Protein AF-A0A166DM75-F1 (afdb_monomer_lite)

Secondary structure (DSSP, 8-state):
-TTSGGGGG---S-TTHHHHHHHHHTT-HHHHHHHHHHTT--HHHHHHHHHHHHHHTT-HHHHHHHHHHHTTTS-HHHHHHHHHHHHHHIIIII----HHHHHT---HHHHHHHHHHTT-HHHHHHHHHHTT-HHHHHHHHHHHHHTT-HHHHHHHHHHHTTT-

Radius of gyration: 17.54 Å; chains: 1; bounding box: 39×30×47 Å

pLDDT: mean 83.67, std 15.97, range [29.17, 95.0]

Structure (mmCIF, N/CA/C/O backbone):
data_AF-A0A166DM75-F1
#
_entry.id   AF-A0A166DM75-F1
#
loop_
_atom_site.group_PDB
_atom_site.id
_atom_site.type_symbol
_atom_site.label_atom_id
_atom_site.label_alt_id
_atom_site.label_comp_id
_atom_site.label_asym_id
_atom_site.label_entity_id
_atom_site.label_seq_id
_atom_site.pdbx_PDB_ins_code
_atom_site.Cartn_x
_atom_site.Cartn_y
_atom_site.Cartn_z
_atom_site.occupancy
_atom_site.B_iso_or_equiv
_atom_site.auth_seq_id
_atom_site.auth_comp_id
_atom_site.auth_asym_id
_atom_site.auth_atom_id
_atom_site.pdbx_PDB_model_num
ATOM 1 N N . MET A 1 1 ? -3.081 10.320 -16.586 1.00 34.28 1 MET A N 1
ATOM 2 C CA . MET A 1 1 ? -4.339 9.580 -16.316 1.00 34.28 1 MET A CA 1
ATOM 3 C C . MET A 1 1 ? -4.542 9.388 -14.808 1.00 34.28 1 MET A C 1
ATOM 5 O O . MET A 1 1 ? -4.577 8.276 -14.306 1.00 34.28 1 MET A O 1
ATOM 9 N N . SER A 1 2 ? -4.695 10.479 -14.056 1.00 38.25 2 SER A N 1
ATOM 10 C CA . SER A 1 2 ? -4.582 10.467 -12.583 1.00 38.25 2 SER A CA 1
ATOM 11 C C . SER A 1 2 ? -5.928 10.359 -11.848 1.00 38.25 2 SER A C 1
ATOM 13 O O . SER A 1 2 ? -6.019 10.674 -10.668 1.00 38.25 2 SER A O 1
ATOM 15 N N . ARG A 1 3 ? -7.002 9.961 -12.547 1.00 29.17 3 ARG A N 1
ATOM 16 C CA . ARG A 1 3 ? -8.386 9.993 -12.029 1.00 29.17 3 ARG A CA 1
ATOM 17 C C . ARG A 1 3 ? -8.998 8.621 -11.720 1.00 29.17 3 ARG A C 1
ATOM 19 O O . ARG A 1 3 ? -10.108 8.580 -11.200 1.00 29.17 3 ARG A O 1
ATOM 26 N N . GLN A 1 4 ? -8.305 7.514 -11.995 1.00 31.50 4 GLN A N 1
ATOM 27 C CA . GLN A 1 4 ? -8.850 6.167 -11.755 1.00 31.50 4 GLN A CA 1
ATOM 28 C C . GLN A 1 4 ? -8.498 5.571 -10.386 1.00 31.50 4 GLN A C 1
ATOM 30 O O . GLN A 1 4 ? -9.284 4.787 -9.870 1.00 31.50 4 GLN A O 1
ATOM 35 N N . LEU A 1 5 ? -7.423 6.013 -9.724 1.00 35.12 5 LEU A N 1
ATOM 36 C CA . LEU A 1 5 ? -7.072 5.508 -8.385 1.00 35.12 5 LEU A CA 1
ATOM 37 C C . LEU A 1 5 ? -7.813 6.210 -7.234 1.00 35.12 5 LEU A C 1
ATOM 39 O O . LEU A 1 5 ? -7.891 5.670 -6.138 1.00 35.12 5 LEU A O 1
ATOM 43 N N . VAL A 1 6 ? -8.441 7.364 -7.482 1.00 39.41 6 VAL A N 1
ATOM 44 C CA . VAL A 1 6 ? -9.281 8.051 -6.476 1.00 39.41 6 VAL A CA 1
ATOM 45 C C . VAL A 1 6 ? -10.671 7.401 -6.351 1.00 39.41 6 VAL A C 1
ATOM 47 O O . VAL A 1 6 ? -11.388 7.647 -5.387 1.00 39.41 6 VAL A O 1
AT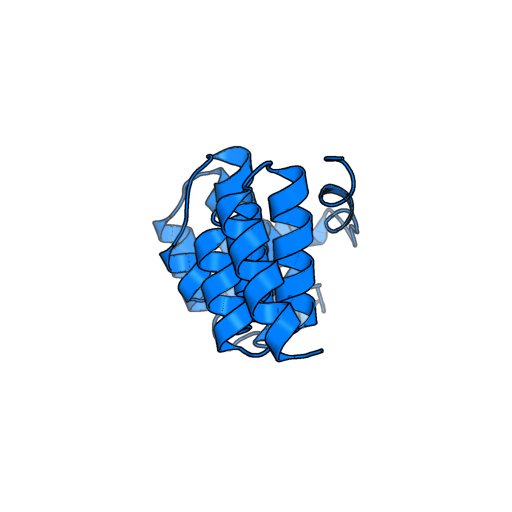OM 50 N N . LYS A 1 7 ? -11.063 6.526 -7.289 1.00 30.84 7 LYS A N 1
ATOM 51 C CA . LYS A 1 7 ? -12.379 5.864 -7.268 1.00 30.84 7 LYS A CA 1
ATOM 52 C C . LYS A 1 7 ? -12.446 4.588 -6.422 1.00 30.84 7 LYS A C 1
ATOM 54 O O . LYS A 1 7 ? -13.553 4.147 -6.141 1.00 30.84 7 LYS A O 1
ATOM 59 N N . LEU A 1 8 ? -11.319 4.037 -5.965 1.00 36.16 8 LEU A N 1
ATOM 60 C CA . LEU A 1 8 ? -11.307 2.813 -5.145 1.00 36.16 8 LEU A CA 1
ATOM 61 C C . LEU A 1 8 ? -11.581 3.045 -3.646 1.00 36.16 8 LEU A C 1
ATOM 63 O O . LEU A 1 8 ? -11.845 2.088 -2.937 1.00 36.16 8 LEU A O 1
ATOM 67 N N . TYR A 1 9 ? -11.615 4.298 -3.176 1.00 39.59 9 TYR A N 1
ATOM 68 C CA . TYR A 1 9 ? -11.979 4.654 -1.789 1.00 39.59 9 TYR A CA 1
ATOM 69 C C . TYR A 1 9 ? -13.271 5.490 -1.700 1.00 39.59 9 TYR A C 1
ATOM 71 O O . TYR A 1 9 ? -13.482 6.239 -0.748 1.00 39.59 9 TYR A O 1
ATOM 79 N N . SER A 1 10 ? -14.143 5.412 -2.712 1.00 35.47 10 SER A N 1
ATOM 80 C CA . SER A 1 10 ? -15.423 6.138 -2.743 1.00 35.47 10 SER A CA 1
ATOM 81 C C . SER A 1 10 ? -16.627 5.194 -2.667 1.00 35.47 10 SER A C 1
ATOM 83 O O . SER A 1 10 ? -17.588 5.345 -3.422 1.00 35.47 10 SER A O 1
ATOM 85 N N . TRP A 1 11 ? -16.602 4.245 -1.734 1.00 36.81 11 TRP A N 1
ATOM 86 C CA . TRP A 1 11 ? -17.801 3.540 -1.288 1.00 36.81 11 TRP A CA 1
ATOM 87 C C . TRP A 1 11 ? -17.991 3.872 0.193 1.00 36.81 11 TRP A C 1
ATOM 89 O O . TRP A 1 11 ? -17.148 3.549 1.018 1.00 36.81 11 TRP A O 1
ATOM 99 N N . LYS A 1 12 ? -19.031 4.650 0.517 1.00 44.75 12 LYS A N 1
ATOM 100 C CA . LYS A 1 12 ? -19.348 5.074 1.890 1.00 44.75 12 LYS A CA 1
ATOM 101 C C . LYS A 1 12 ? -20.603 4.350 2.377 1.00 44.75 12 LYS A C 1
ATOM 103 O O . LYS A 1 12 ? -21.697 4.838 2.083 1.00 44.75 12 LYS A O 1
ATOM 108 N N . PRO A 1 13 ? -20.491 3.284 3.182 1.00 43.56 13 PRO A N 1
ATOM 109 C CA . PRO A 1 13 ? -21.577 2.862 4.053 1.00 43.56 13 PRO A CA 1
ATOM 110 C C . PRO A 1 13 ? -21.611 3.774 5.301 1.00 43.56 13 PRO A C 1
ATOM 112 O O . PRO A 1 13 ? -20.585 4.091 5.891 1.00 43.56 13 PRO A O 1
ATOM 115 N N . CYS A 1 14 ? -22.798 4.272 5.664 1.00 48.06 14 CYS A N 1
ATOM 116 C CA . CYS A 1 14 ? -23.152 4.953 6.927 1.00 48.06 14 CYS A CA 1
ATOM 117 C C . CYS A 1 14 ? -22.120 5.909 7.583 1.00 48.06 14 CYS A C 1
ATOM 119 O O . CYS A 1 14 ? -21.666 5.711 8.710 1.00 48.06 14 CYS A O 1
ATOM 121 N N . ARG A 1 15 ? -21.887 7.062 6.942 1.00 56.53 15 ARG A N 1
ATOM 122 C CA . ARG A 1 15 ? -20.921 8.121 7.317 1.00 56.53 15 ARG A CA 1
ATOM 123 C C . ARG A 1 15 ? -20.932 8.638 8.774 1.00 56.53 15 ARG A C 1
ATOM 125 O O . ARG A 1 15 ? -19.984 9.306 9.149 1.00 56.53 15 ARG A O 1
ATOM 132 N N . ARG A 1 16 ? -21.977 8.427 9.587 1.00 54.62 16 ARG A N 1
ATOM 133 C CA . ARG A 1 16 ? -22.036 8.944 10.978 1.00 54.62 16 ARG A CA 1
ATOM 134 C C . ARG A 1 16 ? -21.602 7.929 12.037 1.00 54.62 16 ARG A C 1
ATOM 136 O O . ARG A 1 16 ? -20.893 8.312 12.958 1.00 54.62 16 ARG A O 1
ATOM 143 N N . ARG A 1 17 ? -22.010 6.660 11.912 1.00 54.56 17 ARG A N 1
ATOM 144 C CA . ARG A 1 17 ? -21.653 5.610 12.887 1.00 54.56 17 ARG A CA 1
ATOM 145 C C . ARG A 1 17 ? -20.166 5.260 12.791 1.00 54.56 17 ARG A C 1
ATOM 147 O O . ARG A 1 17 ? -19.510 5.152 13.819 1.00 54.56 17 ARG A O 1
ATOM 154 N N . CYS A 1 18 ? -19.623 5.229 11.571 1.00 60.97 18 CYS A N 1
ATOM 155 C CA . CYS A 1 18 ? -18.195 5.007 11.347 1.00 60.97 18 CYS A CA 1
ATOM 156 C C . CYS A 1 18 ? -17.329 6.138 11.923 1.00 60.97 18 CYS A C 1
ATOM 158 O O . CYS A 1 18 ? -16.301 5.847 12.505 1.00 60.97 18 CYS A O 1
ATOM 160 N N . VAL A 1 19 ? -17.775 7.403 11.889 1.00 69.25 19 VAL A N 1
ATOM 161 C CA . VAL A 1 19 ? -17.012 8.538 12.460 1.00 69.25 19 VAL A CA 1
ATOM 162 C C . VAL A 1 19 ? -16.866 8.439 13.982 1.00 69.25 19 VAL A C 1
ATOM 164 O O . VAL A 1 19 ? -15.833 8.816 14.529 1.00 69.25 19 VAL A O 1
ATOM 167 N N . ILE A 1 20 ? -17.884 7.926 14.681 1.00 71.31 20 ILE A N 1
ATOM 168 C CA . ILE A 1 20 ? -17.805 7.717 16.135 1.00 71.31 20 ILE A CA 1
ATOM 169 C C . ILE A 1 20 ? -16.836 6.572 16.444 1.00 71.31 20 ILE A C 1
ATOM 171 O O . ILE A 1 20 ? -15.999 6.716 17.331 1.00 71.31 20 ILE A O 1
ATOM 175 N N . ALA A 1 21 ? -16.907 5.474 15.685 1.00 71.88 21 ALA A N 1
ATOM 176 C CA . ALA A 1 21 ? -15.968 4.365 15.819 1.00 71.88 21 ALA A CA 1
ATOM 177 C C . ALA A 1 21 ? -14.524 4.798 15.498 1.00 71.88 21 ALA A C 1
ATOM 179 O O . ALA A 1 21 ? -13.627 4.514 16.279 1.00 71.88 21 ALA A O 1
ATOM 180 N N . GLU A 1 22 ? -14.301 5.569 14.430 1.00 74.12 22 GLU A N 1
ATOM 181 C CA . GLU A 1 22 ? -12.994 6.147 14.076 1.00 74.12 22 GLU A CA 1
ATOM 182 C C . GLU A 1 22 ? -12.420 6.999 15.220 1.00 74.12 22 GLU A C 1
ATOM 184 O O . GLU A 1 22 ? -11.263 6.835 15.606 1.00 74.12 22 GLU A O 1
ATOM 189 N N . ALA A 1 23 ? -13.237 7.876 15.813 1.00 77.69 23 ALA A N 1
ATOM 190 C CA . ALA A 1 23 ? -12.820 8.697 16.949 1.00 77.69 23 ALA A CA 1
ATOM 191 C C . ALA A 1 23 ? -12.542 7.864 18.213 1.00 77.69 23 ALA A C 1
ATOM 193 O O . ALA A 1 23 ? -11.644 8.204 18.986 1.00 77.69 23 ALA A O 1
ATOM 194 N N . LEU A 1 24 ? -13.295 6.780 18.426 1.00 78.31 24 LEU A N 1
ATOM 195 C CA . LEU A 1 24 ? -13.083 5.849 19.532 1.00 78.31 24 LEU A CA 1
ATOM 196 C C . LEU A 1 24 ? -11.785 5.063 19.362 1.00 78.31 24 LEU A C 1
ATOM 198 O O . LEU A 1 24 ? -11.046 4.951 20.332 1.00 78.31 24 LEU A O 1
ATOM 202 N N . VAL A 1 25 ? -11.454 4.592 18.156 1.00 79.00 25 VAL A N 1
ATOM 203 C CA . VAL A 1 25 ? -10.197 3.869 17.891 1.00 79.00 25 VAL A CA 1
ATOM 204 C C . VAL A 1 25 ? -8.978 4.714 18.282 1.00 79.00 25 VAL A C 1
ATOM 206 O O . VAL A 1 25 ? -8.026 4.185 18.850 1.00 79.00 25 VAL A O 1
ATOM 209 N N . GLU A 1 26 ? -9.010 6.031 18.042 1.00 77.12 26 GLU A N 1
ATOM 210 C CA . GLU A 1 26 ? -7.926 6.948 18.439 1.00 77.12 26 GLU A CA 1
ATOM 211 C C . GLU A 1 26 ? -7.810 7.146 19.970 1.00 77.12 26 GLU A C 1
ATOM 213 O O . GLU A 1 26 ? -6.780 7.629 20.447 1.00 77.12 26 GLU A O 1
ATOM 218 N N . LYS A 1 27 ? -8.856 6.842 20.754 1.00 81.31 27 LYS A N 1
ATOM 219 C CA . LYS A 1 27 ? -8.947 7.167 22.194 1.00 81.31 27 LYS A CA 1
ATOM 220 C C . LYS A 1 27 ? -8.948 5.951 23.110 1.00 81.31 27 LYS A C 1
ATOM 222 O O . LYS A 1 27 ? -8.369 6.012 24.189 1.00 81.31 27 LYS A O 1
ATOM 227 N N . ASN A 1 28 ? -9.646 4.897 22.713 1.00 84.25 28 ASN A N 1
ATOM 228 C CA . ASN A 1 28 ? -9.814 3.673 23.472 1.00 84.25 28 ASN A CA 1
ATOM 229 C C . ASN A 1 28 ? -10.114 2.517 22.507 1.00 84.25 28 ASN A C 1
ATOM 231 O O . ASN A 1 28 ? -11.255 2.322 22.080 1.00 84.25 28 ASN A O 1
ATOM 235 N N . PHE A 1 29 ? -9.061 1.782 22.145 1.00 84.81 29 PHE A N 1
ATOM 236 C CA . PHE A 1 29 ? -9.137 0.713 21.155 1.00 84.81 29 PHE A CA 1
ATOM 237 C C . PHE A 1 29 ? -10.089 -0.408 21.579 1.00 84.81 29 PHE A C 1
ATOM 239 O O . PHE A 1 29 ? -10.894 -0.839 20.763 1.00 84.81 29 PHE A O 1
ATOM 246 N N . ASP A 1 30 ? -10.054 -0.828 22.846 1.00 84.25 30 ASP A N 1
ATOM 247 C CA . ASP A 1 30 ? -10.862 -1.950 23.337 1.00 84.25 30 ASP A CA 1
ATOM 248 C C . ASP A 1 30 ? -12.363 -1.653 23.240 1.00 84.25 30 ASP A C 1
ATOM 250 O O . ASP A 1 30 ? -13.148 -2.480 22.774 1.00 84.25 30 ASP A O 1
ATOM 254 N N 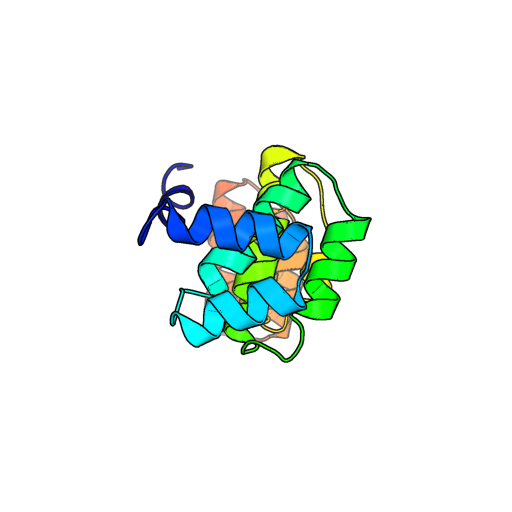. LEU A 1 31 ? -12.762 -0.428 23.601 1.00 86.50 31 LEU A N 1
ATOM 255 C CA . LEU A 1 31 ? -14.148 0.016 23.461 1.00 86.50 31 LEU A CA 1
ATOM 256 C C . LEU A 1 31 ? -14.550 0.140 21.985 1.00 86.50 31 LEU A C 1
ATOM 258 O O . LEU A 1 31 ? -15.655 -0.244 21.607 1.00 86.50 31 LEU A O 1
ATOM 262 N N . ALA A 1 32 ? -13.661 0.666 21.138 1.00 86.06 32 ALA A N 1
ATOM 263 C CA . ALA A 1 32 ? -13.917 0.765 19.706 1.00 86.06 32 ALA A CA 1
ATOM 264 C C . ALA A 1 32 ? -14.092 -0.618 19.067 1.00 86.06 32 ALA A C 1
ATOM 266 O O . ALA A 1 32 ? -15.020 -0.816 18.289 1.00 86.06 32 ALA A O 1
ATOM 267 N N . PHE A 1 33 ? -13.238 -1.573 19.437 1.00 85.44 33 PHE A N 1
ATOM 268 C CA . PHE A 1 33 ? -13.307 -2.961 19.007 1.00 85.44 33 PHE A CA 1
ATOM 269 C C . PHE A 1 33 ? -14.658 -3.574 19.386 1.00 85.44 33 PHE A C 1
ATOM 271 O O . PHE A 1 33 ? -15.367 -4.062 18.510 1.00 85.44 33 PHE A O 1
ATOM 278 N N . GLN A 1 34 ? -15.076 -3.462 20.652 1.00 86.31 34 GLN A N 1
ATOM 279 C CA . GLN A 1 34 ? -16.387 -3.951 21.093 1.00 86.31 34 GLN A CA 1
ATOM 280 C C . GLN A 1 34 ? -17.530 -3.363 20.261 1.00 86.31 34 GLN A C 1
ATOM 282 O O . GLN A 1 34 ? -18.330 -4.116 19.717 1.00 86.31 34 GLN A O 1
ATOM 287 N N . VAL A 1 35 ? -17.562 -2.039 20.075 1.00 85.62 35 VAL A N 1
ATOM 288 C CA . VAL A 1 35 ? -18.607 -1.369 19.280 1.00 85.62 35 VAL A CA 1
ATOM 289 C C . VAL A 1 35 ? -18.592 -1.830 17.818 1.00 85.62 35 VAL A C 1
ATOM 291 O O . VAL A 1 35 ? -19.649 -2.031 17.223 1.00 85.62 35 VAL A O 1
ATOM 294 N N . ILE A 1 36 ? -17.415 -2.001 17.214 1.00 86.38 36 ILE A N 1
ATOM 295 C CA . ILE A 1 36 ? -17.301 -2.440 15.818 1.00 86.38 36 ILE A CA 1
ATOM 296 C C . ILE A 1 36 ? -17.923 -3.826 15.640 1.00 86.38 36 ILE A C 1
ATOM 298 O O . ILE A 1 36 ? -18.724 -4.012 14.724 1.00 86.38 36 ILE A O 1
ATOM 302 N N . TYR A 1 37 ? -17.605 -4.770 16.523 1.00 85.25 37 TYR A N 1
ATOM 303 C CA . TYR A 1 37 ? -18.082 -6.146 16.406 1.00 85.25 37 TYR A CA 1
ATOM 304 C C . TYR A 1 37 ? -19.529 -6.320 16.880 1.00 85.25 37 TYR A C 1
ATOM 306 O O . TYR A 1 37 ? -20.305 -6.991 16.203 1.00 85.25 37 TYR A O 1
ATOM 314 N N . GLU A 1 38 ? -19.930 -5.670 17.975 1.00 88.69 38 GLU A N 1
ATOM 315 C CA . GLU A 1 38 ? -21.298 -5.740 18.507 1.00 88.69 38 GLU A CA 1
ATOM 316 C C . GLU A 1 38 ? -22.326 -5.168 17.521 1.00 88.69 38 GLU A C 1
ATOM 318 O O . GLU A 1 38 ? -23.409 -5.725 17.347 1.00 88.69 38 GLU A O 1
ATOM 323 N N . PHE A 1 39 ? -21.971 -4.092 16.813 1.00 84.88 39 PHE A N 1
ATOM 324 C CA . PHE A 1 39 ? -22.840 -3.475 15.809 1.00 84.88 39 PHE A CA 1
ATOM 325 C C . PHE A 1 39 ? -22.542 -3.924 14.374 1.00 84.88 39 PHE A C 1
ATOM 327 O O . PHE A 1 39 ? -23.116 -3.360 13.436 1.00 84.88 39 PHE A O 1
ATOM 334 N N . THR A 1 40 ? -21.680 -4.928 14.173 1.00 84.00 40 THR A N 1
ATOM 335 C CA . THR A 1 40 ? -21.312 -5.473 12.849 1.00 84.00 40 THR A CA 1
ATOM 336 C C . THR A 1 40 ? -20.883 -4.388 11.848 1.00 84.00 40 THR A C 1
ATOM 338 O O . THR A 1 40 ? -21.272 -4.385 10.679 1.00 84.00 40 THR A O 1
ATOM 341 N N . LEU A 1 41 ? -20.129 -3.397 12.326 1.00 86.12 41 LEU A N 1
ATOM 342 C CA . LEU A 1 41 ? -19.637 -2.297 11.503 1.00 86.12 41 LEU A CA 1
ATOM 343 C C . LEU A 1 41 ? -18.505 -2.780 10.580 1.00 86.12 41 LEU A C 1
ATOM 345 O O . LEU A 1 41 ? -17.794 -3.722 10.929 1.00 86.12 41 LEU A O 1
ATOM 349 N N . PRO A 1 42 ? -18.283 -2.126 9.423 1.00 86.50 42 PRO A N 1
ATOM 350 C CA . PRO A 1 42 ? -17.208 -2.505 8.510 1.00 86.50 42 PRO A CA 1
ATOM 351 C C . PRO A 1 42 ? -15.838 -2.159 9.117 1.00 86.50 42 PRO A C 1
ATOM 353 O O . PRO A 1 42 ? -15.322 -1.053 8.943 1.00 86.50 42 PRO A O 1
ATOM 356 N N . ALA A 1 43 ? -15.260 -3.110 9.857 1.00 87.44 43 ALA A N 1
ATOM 357 C CA . ALA A 1 43 ? -14.026 -2.937 10.622 1.00 87.44 43 ALA A CA 1
ATOM 358 C C . ALA A 1 43 ? -12.862 -2.460 9.745 1.00 87.44 43 ALA A C 1
ATOM 360 O O . ALA A 1 43 ? -12.194 -1.484 10.080 1.00 87.44 43 ALA A O 1
ATOM 361 N N . VAL A 1 44 ? -12.670 -3.094 8.584 1.00 88.50 44 VAL A N 1
ATOM 362 C CA . VAL A 1 44 ? -11.592 -2.771 7.638 1.00 88.50 44 VAL A CA 1
ATOM 363 C C . VAL A 1 44 ? -11.696 -1.333 7.133 1.00 88.50 44 VAL A C 1
ATOM 365 O O . VAL A 1 44 ? -10.690 -0.626 7.091 1.00 88.50 44 VAL A O 1
ATOM 368 N N . ASP A 1 45 ? -12.904 -0.869 6.803 1.00 86.56 45 ASP A N 1
ATOM 369 C CA . ASP A 1 45 ? -13.125 0.498 6.322 1.00 86.56 45 ASP A CA 1
ATOM 370 C C . ASP A 1 45 ? -12.833 1.529 7.418 1.00 86.56 45 ASP A C 1
ATOM 372 O O . ASP A 1 45 ? -12.182 2.545 7.162 1.00 86.56 45 ASP A O 1
ATOM 376 N N . ILE A 1 46 ? -13.269 1.248 8.651 1.00 88.06 46 ILE A N 1
ATOM 377 C CA . ILE A 1 46 ? -13.011 2.096 9.822 1.00 88.06 46 ILE A CA 1
ATOM 378 C C . ILE A 1 46 ? -11.507 2.161 10.096 1.00 88.06 46 ILE A C 1
ATOM 380 O O . ILE A 1 46 ? -10.937 3.247 10.205 1.00 88.06 46 ILE A O 1
ATOM 384 N N . TYR A 1 47 ? -10.837 1.012 10.154 1.00 90.94 47 TYR A N 1
ATOM 385 C CA . TYR A 1 47 ? -9.402 0.931 10.399 1.00 90.94 47 TYR A CA 1
ATOM 386 C C . TYR A 1 47 ? -8.585 1.608 9.297 1.00 90.94 47 TYR A C 1
ATOM 388 O O . TYR A 1 47 ? -7.659 2.359 9.606 1.00 90.94 47 TYR A O 1
ATOM 396 N N . ALA A 1 48 ? -8.942 1.419 8.025 1.00 90.38 48 ALA A N 1
ATOM 397 C CA . ALA A 1 48 ? -8.305 2.110 6.906 1.00 90.38 48 ALA A CA 1
ATOM 398 C C . ALA A 1 48 ? -8.495 3.634 6.994 1.00 90.38 48 ALA A C 1
ATOM 400 O O . ALA A 1 48 ? -7.549 4.388 6.743 1.00 90.38 48 ALA A O 1
ATOM 401 N N . GLY A 1 49 ? -9.684 4.093 7.401 1.00 88.12 49 GLY A N 1
ATOM 402 C CA . GLY A 1 49 ? -9.976 5.503 7.658 1.00 88.12 49 GLY A CA 1
ATOM 403 C C . GLY A 1 49 ? -9.105 6.093 8.771 1.00 88.12 49 GLY A C 1
ATOM 404 O O . GLY A 1 49 ? -8.481 7.142 8.581 1.00 88.12 49 GLY A O 1
ATOM 405 N N . VAL A 1 50 ? -8.985 5.389 9.900 1.00 89.56 50 VAL A N 1
ATOM 406 C CA . VAL A 1 50 ? -8.124 5.794 11.024 1.00 89.56 50 VAL A CA 1
ATOM 407 C C . VAL A 1 50 ? -6.653 5.816 10.612 1.00 89.56 50 VAL A C 1
ATOM 409 O O . VAL A 1 50 ? -5.962 6.805 10.860 1.00 89.56 50 VAL A O 1
ATOM 412 N N . ALA A 1 51 ? -6.172 4.778 9.924 1.00 91.19 51 ALA A N 1
ATOM 413 C CA . ALA A 1 51 ? -4.795 4.699 9.442 1.00 91.19 51 ALA A CA 1
ATOM 414 C C . ALA A 1 51 ? -4.453 5.876 8.512 1.00 91.19 51 ALA A C 1
ATOM 416 O O . ALA A 1 51 ? -3.412 6.521 8.668 1.00 91.19 51 ALA A O 1
ATOM 417 N N . ALA A 1 52 ? -5.357 6.201 7.581 1.00 90.31 52 ALA A N 1
ATOM 418 C CA . ALA A 1 52 ? -5.220 7.344 6.687 1.00 90.31 52 ALA A CA 1
ATOM 419 C C . ALA A 1 52 ? -5.213 8.681 7.453 1.00 90.31 52 ALA A C 1
ATOM 421 O O . ALA A 1 52 ? -4.346 9.517 7.197 1.00 90.31 52 ALA A O 1
ATOM 422 N N . SER A 1 53 ? -6.118 8.867 8.421 1.00 88.44 53 SER A N 1
ATOM 423 C CA . SER A 1 53 ? -6.197 10.063 9.281 1.00 88.44 53 SER A CA 1
ATOM 424 C C . SER A 1 53 ? -4.918 10.270 10.108 1.00 88.44 53 SER A C 1
ATOM 426 O O . SER A 1 53 ? -4.344 11.364 10.137 1.00 88.44 53 SER A O 1
ATOM 428 N N . LEU A 1 54 ? -4.410 9.209 10.742 1.00 89.31 54 LEU A N 1
ATOM 429 C CA . LEU A 1 54 ? -3.181 9.252 11.538 1.00 89.31 54 LEU A CA 1
ATOM 430 C C . LEU A 1 54 ? -1.946 9.544 10.671 1.00 89.31 54 LEU A C 1
ATOM 432 O O . LEU A 1 54 ? -1.103 10.365 11.057 1.00 89.31 54 LEU A O 1
ATOM 436 N N . ALA A 1 55 ? -1.859 8.932 9.485 1.00 90.06 55 ALA A N 1
ATOM 437 C CA . ALA A 1 55 ? -0.816 9.217 8.501 1.00 90.06 55 ALA A CA 1
ATOM 438 C C . ALA A 1 55 ? -0.888 10.672 8.005 1.00 90.06 55 ALA A C 1
ATOM 440 O O . ALA A 1 55 ? 0.126 11.371 7.923 1.00 90.06 55 ALA A O 1
ATOM 441 N N . GLU A 1 56 ? -2.093 11.177 7.740 1.00 88.50 56 GLU A N 1
ATOM 442 C CA . GLU A 1 56 ? -2.330 12.543 7.278 1.00 88.50 56 GLU A CA 1
ATOM 443 C C . GLU A 1 56 ? -1.832 13.583 8.289 1.00 88.50 56 GLU A C 1
ATOM 445 O O . GLU A 1 56 ? -1.200 14.570 7.905 1.00 88.50 56 GLU A O 1
ATOM 450 N N . ARG A 1 57 ? -2.057 13.326 9.581 1.00 89.31 57 ARG A N 1
ATOM 451 C CA . ARG A 1 57 ? -1.648 14.185 10.704 1.00 89.31 57 ARG A CA 1
ATOM 452 C C . ARG A 1 57 ? -0.204 13.945 11.171 1.00 89.31 57 ARG A C 1
ATOM 454 O O . ARG A 1 57 ? 0.204 14.520 12.180 1.00 89.31 57 ARG A O 1
ATOM 461 N N . LYS A 1 58 ? 0.562 13.091 10.476 1.00 86.06 58 LYS A N 1
ATOM 462 C CA . LYS A 1 58 ? 1.940 12.689 10.821 1.00 86.06 58 LYS A CA 1
ATOM 463 C C . LYS A 1 58 ? 2.089 12.155 12.256 1.00 86.06 58 LYS A C 1
ATOM 465 O O . LYS A 1 58 ? 3.122 12.335 12.901 1.00 86.06 58 LYS A O 1
ATOM 470 N N . LYS A 1 59 ? 1.074 11.459 12.777 1.00 86.62 59 LYS A N 1
ATOM 471 C CA . LYS A 1 59 ? 1.084 10.873 14.129 1.00 86.62 59 LYS A CA 1
ATOM 472 C C . LYS A 1 59 ? 1.742 9.487 14.133 1.00 86.62 59 LYS A C 1
ATOM 474 O O . LYS A 1 59 ? 1.119 8.501 14.505 1.00 86.62 59 LYS A O 1
ATOM 479 N N . GLY A 1 60 ? 3.017 9.411 13.742 1.00 83.69 60 GLY A N 1
ATOM 480 C CA . GLY A 1 60 ? 3.733 8.138 13.546 1.00 83.69 60 GLY A CA 1
ATOM 481 C C . GLY A 1 60 ? 3.751 7.203 14.768 1.00 83.69 60 GLY A C 1
ATOM 482 O O . GLY A 1 60 ? 3.625 5.991 14.608 1.00 83.69 60 GLY A O 1
ATOM 483 N N . GLY A 1 61 ? 3.839 7.753 15.986 1.00 86.75 61 GLY A N 1
ATOM 484 C CA . GLY A 1 61 ? 3.769 6.963 17.225 1.00 86.75 61 GLY A CA 1
ATOM 485 C C . GLY A 1 61 ? 2.410 6.284 17.421 1.00 86.75 61 GLY A C 1
ATOM 486 O O . GLY A 1 61 ? 2.352 5.070 17.586 1.00 86.75 61 GLY A O 1
ATOM 487 N N . GLN A 1 62 ? 1.320 7.051 17.298 1.00 87.00 62 GLN A N 1
ATOM 488 C CA . GLN A 1 62 ? -0.050 6.528 17.402 1.00 87.00 62 GLN A CA 1
ATOM 489 C C . GLN A 1 62 ? -0.376 5.561 16.265 1.00 87.00 62 GLN A C 1
ATOM 491 O O . GLN A 1 62 ? -1.042 4.562 16.485 1.00 87.00 62 GLN A O 1
ATOM 496 N N . LEU A 1 63 ? 0.128 5.824 15.056 1.00 89.12 63 LEU A N 1
ATOM 497 C CA . LEU A 1 63 ? -0.046 4.928 13.917 1.00 89.12 63 LEU A CA 1
ATOM 498 C C . LEU A 1 63 ? 0.623 3.565 14.162 1.00 89.12 63 LEU A C 1
ATOM 500 O O . LEU A 1 63 ? 0.047 2.528 13.850 1.00 89.12 63 LEU A O 1
ATOM 504 N N . THR A 1 64 ? 1.820 3.560 14.752 1.00 89.12 64 THR A N 1
ATOM 505 C CA . THR A 1 64 ? 2.537 2.318 15.089 1.00 89.12 64 THR A CA 1
ATOM 506 C C . THR A 1 64 ? 1.797 1.524 16.167 1.00 89.12 64 THR A C 1
ATOM 508 O O . THR A 1 64 ? 1.657 0.308 16.055 1.00 89.12 64 THR A O 1
ATOM 511 N N . GLU A 1 65 ? 1.297 2.206 17.197 1.00 90.00 65 GLU A N 1
ATOM 512 C CA . GLU A 1 65 ? 0.478 1.593 18.246 1.00 90.00 65 GLU A CA 1
ATOM 513 C C . GLU A 1 65 ? -0.845 1.046 17.700 1.00 90.00 65 GLU A C 1
ATOM 515 O O . GLU A 1 65 ? -1.208 -0.088 17.998 1.00 90.00 65 GLU A O 1
ATOM 520 N N . PHE A 1 66 ? -1.512 1.802 16.831 1.00 90.88 66 PHE A N 1
ATOM 521 C CA . PHE A 1 66 ? -2.724 1.368 16.150 1.00 90.88 66 PHE A CA 1
ATOM 522 C C . PHE A 1 66 ? -2.500 0.075 15.353 1.00 90.88 66 PHE A C 1
ATOM 524 O O . PHE A 1 66 ? -3.241 -0.891 15.529 1.00 90.88 66 PHE A O 1
ATOM 531 N N . PHE A 1 67 ? -1.434 0.007 14.548 1.00 91.31 67 PHE A N 1
ATOM 532 C CA . PHE A 1 67 ? -1.089 -1.215 13.818 1.00 91.31 67 PHE A CA 1
ATOM 533 C C . PHE A 1 67 ? -0.782 -2.391 14.747 1.00 91.31 67 PHE A C 1
ATOM 535 O O . PHE A 1 67 ? -1.148 -3.520 14.441 1.00 91.31 67 PHE A O 1
ATOM 542 N N . ARG A 1 68 ? -0.139 -2.155 15.894 1.00 90.69 68 ARG A N 1
ATOM 543 C CA . ARG A 1 68 ? 0.089 -3.213 16.887 1.00 90.69 68 ARG A CA 1
ATOM 544 C C . ARG A 1 68 ? -1.231 -3.758 17.439 1.00 90.69 68 ARG A C 1
ATOM 546 O O . ARG A 1 68 ? -1.340 -4.967 17.596 1.00 90.69 68 ARG A O 1
ATOM 553 N N . ASN A 1 69 ? -2.203 -2.889 17.703 1.00 89.00 69 ASN A N 1
ATOM 554 C CA . ASN A 1 69 ? -3.475 -3.269 18.316 1.00 89.00 69 ASN A CA 1
ATOM 555 C C . ASN A 1 69 ? -4.393 -4.042 17.357 1.00 89.00 69 ASN A C 1
ATOM 557 O O . ASN A 1 69 ? -5.055 -4.981 17.783 1.00 89.00 69 ASN A O 1
ATOM 561 N N . ILE A 1 70 ? -4.417 -3.692 16.065 1.00 89.62 70 ILE A N 1
ATOM 562 C CA . ILE A 1 70 ? -5.245 -4.418 15.082 1.00 89.62 70 ILE A CA 1
ATOM 563 C C . ILE A 1 70 ? -4.596 -5.725 14.603 1.00 89.62 70 ILE A C 1
ATOM 565 O O . ILE A 1 70 ? -5.265 -6.558 13.987 1.00 89.62 70 ILE A O 1
ATOM 569 N N . LYS A 1 71 ? -3.292 -5.922 14.833 1.00 86.44 71 LYS A N 1
ATOM 570 C CA . LYS A 1 71 ? -2.583 -7.106 14.340 1.00 86.44 71 LYS A CA 1
ATOM 571 C C . LYS A 1 71 ? -3.152 -8.375 14.979 1.00 86.44 71 LYS A C 1
ATOM 573 O O . LYS A 1 71 ? -3.198 -8.489 16.198 1.00 86.44 71 LYS A O 1
ATOM 578 N N . GLY A 1 72 ? -3.552 -9.336 14.147 1.00 83.50 72 GLY A N 1
ATOM 579 C CA . GLY A 1 72 ? -4.184 -10.585 14.589 1.00 83.50 72 GLY A CA 1
ATOM 580 C C . GLY A 1 72 ? -5.684 -10.469 14.880 1.00 83.50 72 GLY A C 1
ATOM 581 O O . GLY A 1 72 ? -6.295 -11.464 15.253 1.00 83.50 72 GLY A O 1
ATOM 582 N N . THR A 1 73 ? -6.280 -9.285 14.695 1.00 84.88 73 THR A N 1
ATOM 583 C CA . THR A 1 73 ? -7.740 -9.085 14.792 1.00 84.88 73 THR A CA 1
ATOM 584 C C . THR A 1 73 ? -8.456 -9.128 13.442 1.00 84.88 73 THR A C 1
ATOM 586 O O . THR A 1 73 ? -9.680 -9.184 13.417 1.00 84.88 73 THR A O 1
ATOM 589 N N . ILE A 1 74 ? -7.700 -9.067 12.345 1.00 87.75 74 ILE A N 1
ATOM 590 C CA . ILE A 1 74 ? -8.169 -9.039 10.955 1.00 87.75 74 ILE A CA 1
ATOM 591 C C . ILE A 1 74 ? -7.316 -9.991 10.112 1.00 87.75 74 ILE A C 1
ATOM 593 O O . ILE A 1 74 ? -6.197 -10.327 10.517 1.00 87.75 74 ILE A O 1
ATOM 597 N N . GLU A 1 75 ? -7.833 -10.413 8.960 1.00 89.12 75 GLU A N 1
ATOM 598 C CA . GLU A 1 75 ? -7.115 -11.303 8.040 1.00 89.12 75 GLU A CA 1
ATOM 599 C C . GLU A 1 75 ? -5.938 -10.586 7.352 1.00 89.12 75 GLU A C 1
ATOM 601 O O . GLU A 1 75 ? -5.905 -9.357 7.252 1.00 89.12 75 GLU A O 1
ATOM 606 N N . ASP A 1 76 ? -4.961 -11.345 6.844 1.00 87.00 76 ASP A N 1
ATOM 607 C CA . ASP A 1 76 ? -3.750 -10.784 6.220 1.00 87.00 76 ASP A CA 1
ATOM 608 C C . ASP A 1 76 ? -4.061 -9.893 4.998 1.00 87.00 76 ASP A C 1
ATOM 610 O O . ASP A 1 76 ? -3.396 -8.876 4.781 1.00 87.00 76 ASP A O 1
ATOM 614 N N . ASP A 1 77 ? -5.098 -10.227 4.223 1.00 85.88 77 ASP A N 1
ATOM 615 C CA . ASP A 1 77 ? -5.531 -9.427 3.069 1.00 85.88 77 ASP A CA 1
ATOM 616 C C . ASP A 1 77 ? -6.163 -8.088 3.490 1.00 85.88 77 ASP A C 1
ATOM 618 O O . ASP A 1 77 ? -5.960 -7.052 2.842 1.00 85.88 77 ASP A O 1
ATOM 622 N N . GLU A 1 78 ? -6.905 -8.092 4.599 1.00 90.06 78 GLU A N 1
ATOM 623 C CA . GLU A 1 78 ? -7.519 -6.905 5.198 1.00 90.06 78 GLU A CA 1
ATOM 624 C C . GLU A 1 78 ? -6.461 -6.019 5.865 1.00 90.06 78 GLU A C 1
ATOM 626 O O . GLU A 1 78 ? -6.489 -4.791 5.743 1.00 90.06 78 GLU A O 1
ATOM 631 N N . TRP A 1 79 ? -5.475 -6.639 6.515 1.00 91.19 79 TRP A N 1
ATOM 632 C CA . TRP A 1 79 ? -4.302 -5.975 7.074 1.00 91.19 79 TRP A CA 1
ATOM 633 C C . TRP A 1 79 ? -3.546 -5.174 6.012 1.00 91.19 79 TRP A C 1
ATOM 635 O O . TRP A 1 79 ? -3.264 -3.984 6.203 1.00 91.19 79 TRP A O 1
ATOM 645 N N . ASP A 1 80 ? -3.296 -5.785 4.854 1.00 92.06 80 ASP A N 1
ATOM 646 C CA . ASP A 1 80 ? -2.645 -5.118 3.730 1.00 92.06 80 ASP A CA 1
ATOM 647 C C . ASP A 1 80 ? -3.474 -3.947 3.178 1.00 92.06 80 ASP A C 1
ATOM 649 O O . ASP A 1 80 ? -2.914 -2.934 2.741 1.00 92.06 80 ASP A O 1
ATOM 653 N N . GLN A 1 81 ? -4.807 -4.037 3.227 1.00 90.44 81 GLN A N 1
ATOM 654 C CA . GLN A 1 81 ? -5.695 -2.935 2.851 1.00 90.44 81 GLN A CA 1
ATOM 655 C C . GLN A 1 81 ? -5.571 -1.743 3.814 1.00 90.44 81 GLN A C 1
ATOM 657 O O . GLN A 1 81 ? -5.488 -0.595 3.357 1.00 90.44 81 GLN A O 1
ATOM 662 N N . VAL A 1 82 ? -5.507 -1.994 5.125 1.00 93.00 82 VAL A N 1
ATOM 663 C CA . VAL A 1 82 ? -5.346 -0.940 6.141 1.00 93.00 82 VAL A CA 1
ATOM 664 C C . VAL A 1 82 ? -3.969 -0.275 6.036 1.00 93.00 82 VAL A C 1
ATOM 666 O O . VAL A 1 82 ? -3.873 0.957 6.016 1.00 93.00 82 VAL A O 1
ATOM 669 N N . LEU A 1 83 ? -2.897 -1.064 5.892 1.00 92.62 83 LEU A N 1
ATOM 670 C CA . LEU A 1 83 ? -1.547 -0.542 5.647 1.00 92.62 83 LEU A CA 1
ATOM 671 C C . LEU A 1 83 ? -1.480 0.276 4.353 1.00 92.62 83 LEU A C 1
ATOM 673 O O . LEU A 1 83 ? -0.915 1.374 4.336 1.00 92.62 83 LEU A O 1
ATOM 677 N N . GLY A 1 84 ? -2.091 -0.230 3.279 1.00 91.56 84 GLY A N 1
ATOM 678 C CA . GLY A 1 84 ? -2.151 0.436 1.982 1.00 91.56 84 GLY A CA 1
ATOM 679 C C . GLY A 1 84 ? -2.765 1.836 2.058 1.00 91.56 84 GLY A C 1
ATOM 680 O O . GLY A 1 84 ? -2.248 2.761 1.427 1.00 91.56 84 GLY A O 1
ATOM 681 N N . ALA A 1 85 ? -3.800 2.027 2.883 1.00 91.44 85 ALA A N 1
ATOM 682 C CA . ALA A 1 85 ? -4.428 3.332 3.089 1.00 91.44 85 ALA A CA 1
ATOM 683 C C . ALA A 1 85 ? -3.452 4.357 3.696 1.00 91.44 85 ALA A C 1
ATOM 685 O O . ALA A 1 85 ? -3.315 5.468 3.172 1.00 91.44 85 ALA A O 1
ATOM 686 N N . ALA A 1 86 ? -2.711 3.977 4.743 1.00 92.50 86 ALA A N 1
ATOM 687 C CA . ALA A 1 86 ? -1.692 4.840 5.342 1.00 92.50 86 ALA A CA 1
ATOM 688 C C . ALA A 1 86 ? -0.548 5.146 4.359 1.00 92.50 86 ALA A C 1
ATOM 690 O O . ALA A 1 86 ? -0.161 6.307 4.196 1.00 92.50 86 ALA A O 1
ATOM 691 N N . ILE A 1 87 ? -0.033 4.126 3.660 1.00 91.81 87 ILE A N 1
ATOM 692 C CA . ILE A 1 87 ? 1.047 4.279 2.670 1.00 91.81 87 ILE A CA 1
ATOM 693 C C . ILE A 1 87 ? 0.631 5.252 1.564 1.00 91.81 87 ILE A C 1
ATOM 695 O O . ILE A 1 87 ? 1.401 6.143 1.200 1.00 91.81 87 ILE A O 1
ATOM 699 N N . ASN A 1 88 ? -0.597 5.126 1.059 1.00 90.12 88 ASN A N 1
ATOM 700 C CA . ASN A 1 88 ? -1.123 5.987 0.008 1.00 90.12 88 ASN A CA 1
ATOM 701 C C . ASN A 1 88 ? -1.164 7.466 0.432 1.00 90.12 88 ASN A C 1
ATOM 703 O O . ASN A 1 88 ? -0.865 8.346 -0.380 1.00 90.12 88 ASN A O 1
ATOM 707 N N . VAL A 1 89 ? -1.482 7.751 1.700 1.00 90.75 89 VAL A N 1
ATOM 708 C CA . VAL A 1 89 ? -1.453 9.114 2.252 1.00 90.75 89 VAL A CA 1
ATOM 709 C C . VAL A 1 89 ? -0.023 9.646 2.336 1.00 90.75 89 VAL A C 1
ATOM 711 O O . VAL A 1 89 ? 0.234 10.756 1.865 1.00 90.75 89 VAL A O 1
ATOM 714 N N . TYR A 1 90 ? 0.924 8.864 2.861 1.00 88.75 90 TYR A N 1
ATOM 715 C CA . TYR A 1 90 ? 2.335 9.269 2.905 1.00 88.75 90 TYR A CA 1
ATOM 716 C C . TYR A 1 90 ? 2.900 9.550 1.509 1.00 88.75 90 TYR A C 1
ATOM 718 O O . TYR A 1 90 ? 3.505 10.602 1.287 1.00 88.75 90 TYR A O 1
ATOM 726 N N . ALA A 1 91 ? 2.634 8.661 0.554 1.00 88.12 91 ALA A N 1
ATOM 727 C CA . ALA A 1 91 ? 3.124 8.779 -0.812 1.00 88.12 91 ALA A CA 1
ATOM 728 C C . ALA A 1 91 ? 2.525 9.986 -1.548 1.00 88.12 91 ALA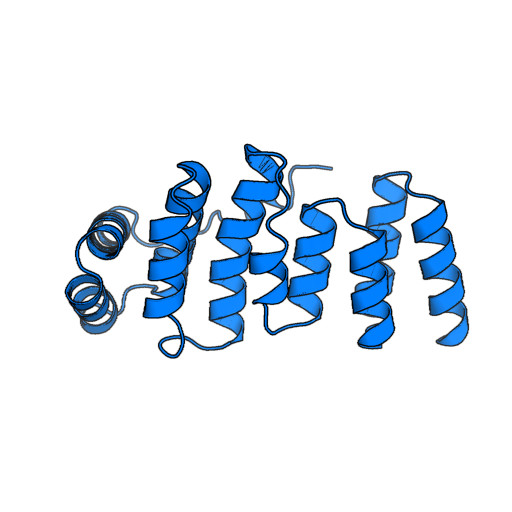 A C 1
ATOM 730 O O . ALA A 1 91 ? 3.243 10.741 -2.206 1.00 88.12 91 ALA A O 1
ATOM 731 N N . ASN A 1 92 ? 1.211 10.207 -1.440 1.00 86.81 92 ASN A N 1
ATOM 732 C CA . ASN A 1 92 ? 0.549 11.255 -2.214 1.00 86.81 92 ASN A CA 1
ATOM 733 C C . ASN A 1 92 ? 0.597 12.626 -1.552 1.00 86.81 92 ASN A C 1
ATOM 735 O O . ASN A 1 92 ? 0.858 13.606 -2.257 1.00 86.81 92 ASN A O 1
ATOM 739 N N . LYS A 1 93 ? 0.339 12.696 -0.241 1.00 86.19 93 LYS A N 1
ATOM 740 C CA . LYS A 1 93 ? 0.204 13.959 0.490 1.00 86.19 93 LYS A CA 1
ATOM 741 C C . LYS A 1 93 ? 1.547 14.480 0.975 1.00 86.19 93 LYS A C 1
ATOM 743 O O . LYS A 1 93 ? 1.862 15.642 0.751 1.00 86.19 93 LYS A O 1
ATOM 748 N N . HIS A 1 94 ? 2.337 13.614 1.602 1.00 84.56 94 HIS A N 1
ATOM 749 C CA . HIS A 1 94 ? 3.618 14.011 2.190 1.00 84.56 94 HIS A CA 1
ATOM 750 C C . HIS A 1 94 ? 4.794 13.841 1.227 1.00 84.56 94 HIS A C 1
ATOM 752 O O . HIS A 1 94 ? 5.872 14.349 1.507 1.00 84.56 94 HIS A O 1
ATOM 758 N N . LYS A 1 95 ? 4.594 13.152 0.090 1.00 83.12 95 LYS A N 1
ATOM 759 C CA . LYS A 1 95 ? 5.669 12.735 -0.835 1.00 83.12 95 LYS A CA 1
ATOM 760 C C . LYS A 1 95 ? 6.782 11.959 -0.118 1.00 83.12 95 LYS A C 1
ATOM 762 O O . LYS A 1 95 ? 7.932 11.949 -0.550 1.00 83.12 95 LYS A O 1
ATOM 767 N N . GLU A 1 96 ? 6.417 11.294 0.976 1.00 82.88 96 GLU A N 1
ATOM 768 C CA . GLU A 1 96 ? 7.310 10.522 1.828 1.00 82.88 96 GLU A CA 1
ATOM 769 C C . GLU A 1 96 ? 7.227 9.037 1.487 1.00 82.88 96 GLU A C 1
ATOM 771 O O . GLU A 1 96 ? 6.255 8.543 0.907 1.00 82.88 96 GLU A O 1
ATOM 776 N N . ARG A 1 97 ? 8.285 8.320 1.859 1.00 82.25 97 ARG A N 1
ATOM 777 C CA . ARG A 1 97 ? 8.454 6.899 1.569 1.00 82.25 97 ARG A CA 1
ATOM 778 C C . ARG A 1 97 ? 8.467 6.123 2.881 1.00 82.25 97 ARG A C 1
ATOM 780 O O . ARG A 1 97 ? 9.494 6.096 3.557 1.00 82.25 97 ARG A O 1
ATOM 787 N N . PRO A 1 98 ? 7.339 5.519 3.278 1.00 84.00 98 PRO A N 1
ATOM 788 C CA . PRO A 1 98 ? 7.269 4.781 4.526 1.00 84.00 98 PRO A CA 1
ATOM 789 C C . PRO A 1 98 ? 7.775 3.346 4.323 1.00 84.00 98 PRO A C 1
ATOM 791 O O . PRO A 1 98 ? 6.992 2.401 4.331 1.00 84.00 98 PRO A O 1
ATOM 794 N N . ASP A 1 99 ? 9.088 3.175 4.144 1.00 87.19 99 ASP A N 1
ATOM 795 C CA . ASP A 1 99 ? 9.703 1.872 3.831 1.00 87.19 99 ASP A CA 1
ATOM 796 C C . ASP A 1 99 ? 9.332 0.790 4.851 1.00 87.19 99 ASP A C 1
ATOM 798 O O . ASP A 1 99 ? 8.938 -0.308 4.474 1.00 87.19 99 ASP A O 1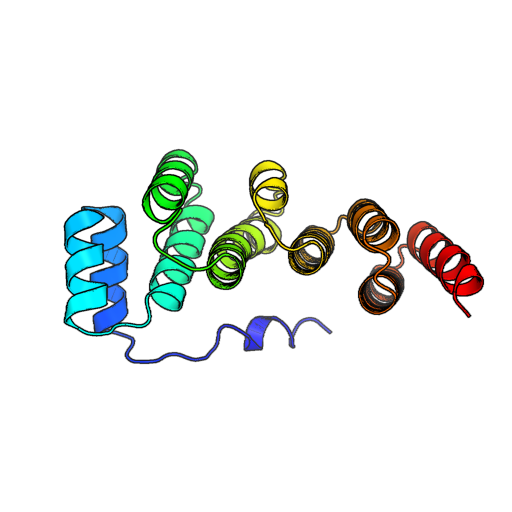
ATOM 802 N N . ARG A 1 100 ? 9.306 1.157 6.138 1.00 88.62 100 ARG A N 1
ATOM 803 C CA . ARG A 1 100 ? 8.871 0.269 7.224 1.00 88.62 100 ARG A CA 1
ATOM 804 C C . ARG A 1 100 ? 7.438 -0.239 7.048 1.00 88.62 100 ARG A C 1
ATOM 806 O O . ARG A 1 100 ? 7.183 -1.400 7.328 1.00 88.62 100 ARG A O 1
ATOM 813 N N . LEU A 1 101 ? 6.509 0.605 6.586 1.00 88.62 101 LEU A N 1
ATOM 814 C CA . LEU A 1 101 ? 5.116 0.191 6.366 1.00 88.62 101 LEU A CA 1
ATOM 815 C C . LEU A 1 101 ? 4.994 -0.723 5.145 1.00 88.62 101 LEU A C 1
ATOM 817 O O . LEU A 1 101 ? 4.205 -1.660 5.162 1.00 88.62 101 LEU A O 1
ATOM 821 N N . ILE A 1 102 ? 5.785 -0.470 4.098 1.00 89.62 102 ILE A N 1
ATOM 822 C CA . ILE A 1 102 ? 5.823 -1.328 2.907 1.00 89.62 102 ILE A CA 1
ATOM 823 C C . ILE A 1 102 ? 6.342 -2.721 3.278 1.00 89.62 102 ILE A C 1
ATOM 825 O O . ILE A 1 102 ? 5.795 -3.723 2.822 1.00 89.62 102 ILE A O 1
ATOM 829 N N . ASP A 1 103 ? 7.362 -2.798 4.132 1.00 89.94 103 ASP A N 1
ATOM 830 C CA . ASP A 1 103 ? 7.930 -4.074 4.572 1.00 89.94 103 ASP A CA 1
ATOM 831 C C . ASP A 1 103 ? 6.953 -4.888 5.438 1.00 89.94 103 ASP A C 1
ATOM 833 O O . ASP A 1 103 ? 6.989 -6.119 5.393 1.00 89.94 103 ASP A O 1
ATOM 837 N N . MET A 1 104 ? 6.049 -4.212 6.162 1.00 90.38 104 MET A N 1
ATOM 838 C CA . MET A 1 104 ? 4.997 -4.824 6.987 1.00 90.38 104 MET A CA 1
ATOM 839 C C . MET A 1 104 ? 3.843 -5.449 6.192 1.00 90.38 104 MET A C 1
ATOM 841 O O . MET A 1 104 ? 3.054 -6.183 6.789 1.00 90.38 104 MET A O 1
ATOM 845 N N . LEU A 1 105 ? 3.724 -5.162 4.892 1.00 90.38 105 LEU A N 1
ATOM 846 C CA . LEU A 1 105 ? 2.747 -5.838 4.035 1.00 90.38 105 LEU A CA 1
ATOM 847 C C . LEU A 1 105 ? 3.070 -7.340 3.959 1.00 90.38 105 LEU A C 1
ATOM 849 O O . LEU A 1 105 ? 4.240 -7.739 4.002 1.00 90.38 105 LEU A O 1
ATOM 853 N N . THR A 1 106 ? 2.060 -8.183 3.811 1.00 90.81 106 THR A N 1
ATOM 854 C CA . THR A 1 106 ? 2.231 -9.637 3.688 1.00 90.81 106 THR A CA 1
ATOM 855 C C . THR A 1 106 ? 2.317 -10.039 2.217 1.00 90.81 106 THR A C 1
ATOM 857 O O . THR A 1 106 ? 3.256 -10.731 1.810 1.00 90.81 106 THR A O 1
ATOM 860 N N . SER A 1 107 ? 1.416 -9.520 1.382 1.00 91.88 107 SER A N 1
ATOM 861 C CA . SER A 1 107 ? 1.320 -9.863 -0.031 1.00 91.88 107 SER A CA 1
ATOM 862 C C . SER A 1 107 ? 2.404 -9.195 -0.874 1.00 91.88 107 SER A C 1
ATOM 864 O O . SER A 1 107 ? 2.613 -7.977 -0.855 1.00 91.88 107 SER A O 1
ATOM 866 N N . SER A 1 108 ? 3.062 -9.999 -1.714 1.00 92.75 108 SER A N 1
ATOM 867 C CA . SER A 1 108 ? 4.030 -9.494 -2.696 1.00 92.75 108 SER A CA 1
ATOM 868 C C . SER A 1 108 ? 3.362 -8.560 -3.708 1.00 92.75 108 SER A C 1
ATOM 870 O O . SER A 1 108 ? 3.923 -7.513 -4.025 1.00 92.75 108 SER A O 1
ATOM 872 N N . HIS A 1 109 ? 2.134 -8.870 -4.135 1.00 92.25 109 HIS A N 1
ATOM 873 C CA . HIS A 1 109 ? 1.350 -8.011 -5.023 1.00 92.25 109 HIS A CA 1
ATOM 874 C C . HIS A 1 109 ? 1.095 -6.635 -4.386 1.00 92.25 109 HIS A C 1
ATOM 876 O O . HIS A 1 109 ? 1.376 -5.592 -4.982 1.00 92.25 109 HIS A O 1
ATOM 882 N N . ARG A 1 110 ? 0.650 -6.604 -3.121 1.00 91.25 110 ARG A N 1
ATOM 883 C CA . ARG A 1 110 ? 0.403 -5.349 -2.387 1.00 91.25 110 ARG A CA 1
ATOM 884 C C . ARG A 1 110 ? 1.684 -4.534 -2.203 1.00 91.25 110 ARG A C 1
ATOM 886 O O . ARG A 1 110 ? 1.653 -3.315 -2.383 1.00 91.25 110 ARG A O 1
ATOM 893 N N . LYS A 1 111 ? 2.825 -5.184 -1.943 1.00 93.50 111 LYS A N 1
ATOM 894 C CA . LYS A 1 111 ? 4.145 -4.524 -1.891 1.00 93.50 111 LYS A CA 1
ATOM 895 C C . LYS A 1 111 ? 4.542 -3.883 -3.214 1.00 93.50 111 LYS A C 1
ATOM 897 O O . LYS A 1 111 ? 5.062 -2.763 -3.213 1.00 93.50 111 LYS A O 1
ATOM 902 N N . VAL A 1 112 ? 4.294 -4.565 -4.334 1.00 93.81 112 VAL A N 1
ATOM 903 C CA . VAL A 1 112 ? 4.530 -4.020 -5.678 1.00 93.81 112 VAL A CA 1
ATOM 904 C C . VAL A 1 112 ? 3.676 -2.772 -5.887 1.00 93.81 112 VAL A C 1
ATOM 906 O O . VAL A 1 112 ? 4.224 -1.719 -6.220 1.00 93.81 112 VAL A O 1
ATOM 909 N N . LEU A 1 113 ? 2.367 -2.846 -5.615 1.00 91.94 113 LEU A N 1
ATOM 910 C CA . LEU A 1 113 ? 1.460 -1.699 -5.732 1.00 91.94 113 LEU A CA 1
ATOM 911 C C . LEU A 1 113 ? 1.916 -0.516 -4.866 1.00 91.94 113 LEU A C 1
ATOM 913 O O . LEU A 1 113 ? 1.994 0.611 -5.358 1.00 91.94 113 LEU A O 1
ATOM 917 N N . ALA A 1 114 ? 2.281 -0.768 -3.608 1.00 91.19 114 ALA A N 1
ATOM 918 C CA . ALA A 1 114 ? 2.788 0.253 -2.697 1.00 91.19 114 ALA A CA 1
ATOM 919 C C . ALA A 1 114 ? 4.076 0.907 -3.225 1.00 91.19 114 ALA A C 1
ATOM 921 O O . ALA A 1 114 ? 4.193 2.133 -3.248 1.00 91.19 114 ALA A O 1
ATOM 922 N N . CYS A 1 115 ? 5.029 0.111 -3.724 1.00 91.75 115 CYS A N 1
ATOM 923 C CA . CYS A 1 115 ? 6.263 0.634 -4.306 1.00 91.75 115 CYS A CA 1
ATOM 924 C C . CYS A 1 115 ? 6.002 1.486 -5.553 1.00 91.75 115 CYS A C 1
ATOM 926 O O . CYS A 1 115 ? 6.636 2.530 -5.706 1.00 91.75 115 CYS A O 1
ATOM 928 N N . VAL A 1 116 ? 5.066 1.080 -6.415 1.00 91.81 116 VAL A N 1
ATOM 929 C CA . VAL A 1 116 ? 4.649 1.863 -7.588 1.00 91.81 116 VAL A CA 1
ATOM 930 C C . VAL A 1 116 ? 4.053 3.205 -7.160 1.00 91.81 116 VAL A C 1
ATOM 932 O O . VAL A 1 116 ? 4.473 4.239 -7.675 1.00 91.81 116 VAL A O 1
ATOM 935 N N . VAL A 1 117 ? 3.137 3.214 -6.185 1.00 89.00 117 VAL A N 1
ATOM 936 C CA . VAL A 1 117 ? 2.513 4.447 -5.666 1.00 89.00 117 VAL A CA 1
ATOM 937 C C . VAL A 1 117 ? 3.552 5.387 -5.042 1.00 89.00 117 VAL A C 1
ATOM 939 O O . VAL A 1 117 ? 3.478 6.600 -5.223 1.00 89.00 117 VAL A O 1
ATOM 942 N N . CYS A 1 118 ? 4.575 4.844 -4.378 1.00 88.12 118 CYS A N 1
ATOM 943 C CA . CYS A 1 118 ? 5.705 5.616 -3.851 1.00 88.12 118 CYS A CA 1
ATOM 944 C C . CYS A 1 118 ? 6.736 6.051 -4.919 1.00 88.12 118 CYS A C 1
ATOM 946 O O . CYS A 1 118 ? 7.744 6.673 -4.571 1.00 88.12 118 CYS A O 1
ATOM 948 N N . GLY A 1 119 ? 6.540 5.709 -6.199 1.00 87.88 119 GLY A N 1
ATOM 949 C CA . GLY A 1 119 ? 7.457 6.030 -7.300 1.00 87.88 119 GLY A CA 1
ATOM 950 C C . GLY A 1 119 ? 8.729 5.171 -7.354 1.00 87.88 119 GLY A C 1
ATOM 951 O O . GLY A 1 119 ? 9.671 5.499 -8.074 1.00 87.88 119 GLY A O 1
ATOM 952 N N . ARG A 1 120 ? 8.794 4.062 -6.608 1.00 88.38 120 ARG A N 1
ATOM 953 C CA . ARG A 1 120 ? 9.943 3.140 -6.560 1.00 88.38 120 ARG A CA 1
ATOM 954 C C . ARG A 1 120 ? 9.790 1.996 -7.554 1.00 88.38 120 ARG A C 1
ATOM 956 O O . ARG A 1 120 ? 9.726 0.829 -7.175 1.00 88.38 120 ARG A O 1
ATOM 963 N N . LEU A 1 121 ? 9.774 2.326 -8.842 1.00 92.44 121 LEU A N 1
ATOM 964 C CA . LEU A 1 121 ? 9.561 1.341 -9.907 1.00 92.44 121 LEU A CA 1
ATOM 965 C C . LEU A 1 121 ? 10.636 0.242 -9.936 1.00 92.44 121 LEU A C 1
ATOM 967 O O . LEU A 1 121 ? 10.315 -0.922 -10.146 1.00 92.44 121 LEU A O 1
ATOM 971 N N . LYS A 1 122 ? 11.900 0.578 -9.644 1.00 93.38 122 LYS A N 1
ATOM 972 C CA . LYS A 1 122 ? 12.985 -0.416 -9.567 1.00 93.38 122 LYS A CA 1
ATOM 973 C C . LYS A 1 122 ? 12.764 -1.430 -8.437 1.00 93.38 122 LYS A C 1
ATOM 975 O O . LYS A 1 122 ? 12.917 -2.626 -8.658 1.00 93.38 122 LYS A O 1
ATOM 980 N N . SER A 1 123 ? 12.379 -0.968 -7.245 1.00 93.12 123 SER A N 1
ATOM 981 C CA . SER A 1 123 ? 12.054 -1.850 -6.113 1.00 93.12 123 SER A CA 1
ATOM 982 C C . SER A 1 123 ? 10.789 -2.663 -6.384 1.00 93.12 123 SER A C 1
ATOM 984 O O . SER A 1 123 ? 10.763 -3.853 -6.095 1.00 93.12 123 SER A O 1
ATOM 986 N N . ALA A 1 124 ? 9.773 -2.049 -7.001 1.00 93.69 124 ALA A N 1
ATOM 987 C CA . ALA A 1 124 ? 8.561 -2.745 -7.424 1.00 93.69 124 ALA A CA 1
ATOM 988 C C . ALA A 1 124 ? 8.892 -3.909 -8.374 1.00 93.69 124 ALA A C 1
ATOM 990 O O . ALA A 1 124 ? 8.457 -5.032 -8.140 1.00 93.69 124 ALA A O 1
ATOM 991 N N . PHE A 1 125 ? 9.743 -3.672 -9.377 1.00 94.75 125 PHE A N 1
ATOM 992 C CA . PHE A 1 125 ? 10.216 -4.718 -10.282 1.00 94.75 125 PHE A CA 1
ATOM 993 C C . PHE A 1 125 ? 10.994 -5.823 -9.553 1.00 94.75 125 PHE A C 1
ATOM 995 O O . PHE A 1 125 ? 10.776 -7.001 -9.815 1.00 94.75 125 PHE A O 1
ATOM 1002 N N . GLN A 1 126 ? 11.887 -5.477 -8.621 1.00 94.50 126 GLN A N 1
ATOM 1003 C CA . GLN A 1 126 ? 12.644 -6.475 -7.853 1.00 94.50 126 GLN A CA 1
ATOM 1004 C C . GLN A 1 126 ? 11.734 -7.401 -7.039 1.00 94.50 126 GLN A C 1
ATOM 1006 O O . GLN A 1 126 ? 12.014 -8.591 -6.939 1.00 94.50 126 GLN A O 1
ATOM 1011 N N . ILE A 1 127 ? 10.651 -6.875 -6.464 1.00 93.75 127 ILE A N 1
ATOM 1012 C CA . ILE A 1 127 ? 9.681 -7.684 -5.717 1.00 93.75 127 ILE A CA 1
ATOM 1013 C C . ILE A 1 127 ? 8.883 -8.566 -6.684 1.00 93.75 127 ILE A C 1
ATOM 1015 O O . ILE A 1 127 ? 8.804 -9.770 -6.465 1.00 93.75 127 ILE A O 1
ATOM 1019 N N . ALA A 1 128 ? 8.373 -7.992 -7.779 1.00 94.25 128 ALA A N 1
ATOM 1020 C CA . ALA A 1 128 ? 7.582 -8.706 -8.784 1.00 94.25 128 ALA A CA 1
ATOM 1021 C C . ALA A 1 128 ? 8.363 -9.837 -9.483 1.00 94.25 128 ALA A C 1
ATOM 1023 O O . ALA A 1 128 ? 7.858 -10.940 -9.668 1.00 94.25 128 ALA A O 1
ATOM 1024 N N . SER A 1 129 ? 9.623 -9.581 -9.841 1.00 94.31 129 SER A N 1
ATOM 1025 C CA . SER A 1 129 ? 10.495 -10.580 -10.474 1.00 94.31 129 SER A CA 1
ATOM 1026 C C . SER A 1 129 ? 10.867 -11.713 -9.517 1.00 94.31 129 SER A C 1
ATOM 1028 O O . SER A 1 129 ? 10.924 -12.866 -9.937 1.00 94.31 129 SER A O 1
ATOM 1030 N N . ARG A 1 130 ? 11.081 -11.414 -8.226 1.00 94.12 130 ARG A N 1
ATOM 1031 C CA . ARG A 1 130 ? 11.354 -12.430 -7.195 1.00 94.12 130 ARG A CA 1
ATOM 1032 C C . ARG A 1 130 ? 10.132 -13.276 -6.857 1.00 94.12 130 ARG A C 1
ATOM 1034 O O . ARG A 1 130 ? 10.302 -14.447 -6.543 1.00 94.12 130 ARG A O 1
ATOM 1041 N N . SER A 1 131 ? 8.929 -12.702 -6.904 1.00 92.44 131 SER A N 1
ATOM 1042 C CA . SER A 1 131 ? 7.689 -13.456 -6.693 1.00 92.44 131 SER A CA 1
ATOM 1043 C C . SER A 1 131 ? 7.289 -14.309 -7.901 1.00 92.44 131 SER A C 1
ATOM 1045 O O . SER A 1 131 ? 6.369 -15.111 -7.783 1.00 92.44 131 SER A O 1
ATOM 1047 N N . GLY A 1 132 ? 7.952 -14.148 -9.055 1.00 90.88 132 GLY A N 1
ATOM 1048 C CA . GLY A 1 132 ? 7.621 -14.874 -10.285 1.00 90.88 132 GLY A CA 1
ATOM 1049 C C . GLY A 1 132 ? 6.306 -14.426 -10.934 1.00 90.88 132 GLY A C 1
ATOM 1050 O O . GLY A 1 132 ? 5.789 -15.104 -11.818 1.00 90.88 132 GLY A O 1
ATOM 1051 N N . SER A 1 133 ? 5.741 -13.294 -10.506 1.00 92.31 133 SER A N 1
ATOM 1052 C CA . SER A 1 133 ? 4.427 -12.832 -10.958 1.00 92.31 133 SER A CA 1
ATOM 1053 C C . SER A 1 133 ? 4.534 -12.064 -12.275 1.00 92.31 133 SER A C 1
ATOM 1055 O O . SER A 1 133 ? 4.881 -10.880 -12.308 1.00 92.31 133 SER A O 1
ATOM 1057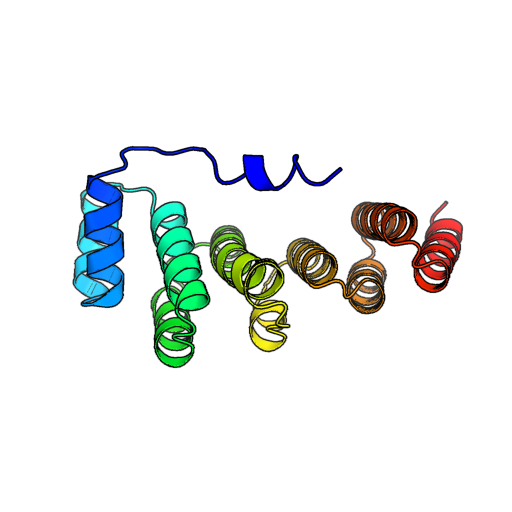 N N . VAL A 1 134 ? 4.191 -12.730 -13.381 1.00 93.81 134 VAL A N 1
ATOM 1058 C CA . VAL A 1 134 ? 4.170 -12.120 -14.723 1.00 93.81 134 VAL A CA 1
ATOM 1059 C C . VAL A 1 134 ? 3.218 -10.922 -14.777 1.00 93.81 134 VAL A C 1
ATOM 1061 O O . VAL A 1 134 ? 3.572 -9.883 -15.336 1.00 93.81 134 VAL A O 1
ATOM 1064 N N . ALA A 1 135 ? 2.048 -11.031 -14.141 1.00 93.50 135 ALA A N 1
ATOM 1065 C CA . ALA A 1 135 ? 1.061 -9.955 -14.078 1.00 93.50 135 ALA A CA 1
ATOM 1066 C C . ALA A 1 135 ? 1.618 -8.700 -13.381 1.00 93.50 135 ALA A C 1
ATOM 1068 O O . ALA A 1 135 ? 1.438 -7.583 -13.873 1.00 93.50 135 ALA A O 1
ATOM 1069 N N . ASP A 1 136 ? 2.358 -8.871 -12.281 1.00 93.31 136 ASP A N 1
ATOM 1070 C CA . ASP A 1 136 ? 2.969 -7.750 -11.561 1.00 93.31 136 ASP A CA 1
ATOM 1071 C C . ASP A 1 136 ? 4.101 -7.104 -12.356 1.00 93.31 136 ASP A C 1
ATOM 1073 O O . ASP A 1 136 ? 4.209 -5.877 -12.391 1.00 93.31 136 ASP A O 1
ATOM 1077 N N . VAL A 1 137 ? 4.929 -7.899 -13.039 1.00 94.75 137 VAL A N 1
ATOM 1078 C CA . VAL A 1 137 ? 5.998 -7.356 -13.888 1.00 94.75 137 VAL A CA 1
ATOM 1079 C C . VAL A 1 137 ? 5.416 -6.590 -15.079 1.00 94.75 137 VAL A C 1
ATOM 1081 O O . VAL A 1 137 ? 5.896 -5.498 -15.389 1.00 94.75 137 VAL A O 1
ATOM 1084 N N . GLN A 1 138 ? 4.346 -7.088 -15.707 1.00 94.81 138 GLN A N 1
ATOM 1085 C CA . GLN A 1 138 ? 3.621 -6.359 -16.754 1.00 94.81 138 GLN A CA 1
ATOM 1086 C C . GLN A 1 138 ? 3.024 -5.048 -16.228 1.00 94.81 138 GLN A C 1
ATOM 1088 O O . GLN A 1 138 ? 3.132 -4.007 -16.883 1.00 94.81 138 GLN A O 1
ATOM 1093 N N . TYR A 1 139 ? 2.446 -5.069 -15.026 1.00 94.19 139 TYR A N 1
ATOM 1094 C CA . TYR A 1 139 ? 1.931 -3.866 -14.381 1.00 94.19 139 TYR A CA 1
ATOM 1095 C C . TYR A 1 139 ? 3.039 -2.832 -14.131 1.00 94.19 139 TYR A C 1
ATOM 1097 O O . TYR A 1 139 ? 2.881 -1.659 -14.481 1.00 94.19 139 TYR A O 1
ATOM 1105 N N . VAL A 1 140 ? 4.188 -3.250 -13.590 1.00 94.38 140 VAL A N 1
ATOM 1106 C CA . VAL A 1 140 ? 5.340 -2.360 -13.368 1.00 94.38 140 VAL A CA 1
ATOM 1107 C C . VAL A 1 140 ? 5.887 -1.820 -14.689 1.00 94.38 140 VAL A C 1
ATOM 1109 O O . VAL A 1 140 ? 6.188 -0.629 -14.762 1.00 94.38 140 VAL A O 1
ATOM 1112 N N . ALA A 1 141 ? 5.958 -2.637 -15.744 1.00 94.31 141 ALA A N 1
ATOM 1113 C CA . ALA A 1 141 ? 6.374 -2.201 -17.077 1.00 94.31 141 ALA A CA 1
ATOM 1114 C C . ALA A 1 141 ? 5.461 -1.092 -17.615 1.00 94.31 141 ALA A C 1
ATOM 1116 O O . ALA A 1 141 ? 5.938 -0.046 -18.059 1.00 94.31 141 ALA A O 1
ATOM 1117 N N . HIS A 1 142 ? 4.143 -1.281 -17.514 1.00 94.62 142 HIS A N 1
ATOM 1118 C CA . HIS A 1 142 ? 3.171 -0.273 -17.922 1.00 94.62 142 HIS A CA 1
ATOM 1119 C C . HIS A 1 142 ? 3.369 1.034 -17.139 1.00 94.62 142 HIS A C 1
ATOM 1121 O O . HIS A 1 142 ? 3.455 2.108 -17.730 1.00 94.62 142 HIS A O 1
ATOM 1127 N N . GLN A 1 143 ? 3.531 0.960 -15.817 1.00 93.19 143 GLN A N 1
ATOM 1128 C CA . GLN A 1 143 ? 3.759 2.146 -14.984 1.00 93.19 143 GLN A CA 1
ATOM 1129 C C . GLN A 1 143 ? 5.104 2.828 -15.273 1.00 93.19 143 GLN A C 1
ATOM 1131 O O . GLN A 1 143 ? 5.184 4.056 -15.271 1.00 93.19 143 GLN A O 1
ATOM 1136 N N . ALA A 1 144 ? 6.151 2.060 -15.582 1.00 93.81 144 ALA A N 1
ATOM 1137 C CA . ALA A 1 144 ? 7.452 2.591 -15.972 1.00 93.81 144 ALA A CA 1
ATOM 1138 C C . ALA A 1 144 ? 7.410 3.332 -17.309 1.00 93.81 144 ALA A C 1
ATOM 1140 O O . ALA A 1 144 ? 8.042 4.381 -17.432 1.00 93.81 144 ALA A O 1
ATOM 1141 N N . LEU A 1 145 ? 6.620 2.848 -18.271 1.00 94.00 145 LEU A N 1
ATOM 1142 C CA . LEU A 1 145 ? 6.372 3.552 -19.526 1.00 94.00 145 LEU A CA 1
ATOM 1143 C C . LEU A 1 145 ? 5.697 4.911 -19.276 1.00 94.00 145 LEU A C 1
ATOM 1145 O O . LEU A 1 145 ? 6.176 5.930 -19.767 1.00 94.00 145 LEU A O 1
ATOM 1149 N N . HIS A 1 146 ? 4.637 4.948 -18.457 1.00 91.94 146 HIS A N 1
ATOM 1150 C CA . HIS A 1 146 ? 3.931 6.196 -18.117 1.00 91.94 146 HIS A CA 1
ATOM 1151 C C . HIS A 1 146 ? 4.792 7.181 -17.319 1.00 91.94 146 HIS A C 1
ATOM 1153 O O . HIS A 1 146 ? 4.653 8.391 -17.480 1.00 91.94 146 HIS A O 1
ATOM 1159 N N . ALA A 1 147 ? 5.688 6.680 -16.469 1.00 89.94 147 ALA A N 1
ATOM 1160 C CA . ALA A 1 147 ? 6.620 7.495 -15.692 1.00 89.94 147 ALA A CA 1
ATOM 1161 C C . ALA A 1 147 ? 7.899 7.879 -16.464 1.00 89.94 147 ALA A C 1
ATOM 1163 O O . ALA A 1 147 ? 8.781 8.515 -15.888 1.00 89.94 147 ALA A O 1
ATOM 1164 N N . ASN A 1 148 ? 8.024 7.477 -17.736 1.00 92.00 148 ASN A N 1
ATOM 1165 C CA . ASN A 1 148 ? 9.224 7.629 -18.564 1.00 92.00 148 ASN A CA 1
ATOM 1166 C C . ASN A 1 148 ? 10.508 7.053 -17.921 1.00 92.00 148 ASN A C 1
ATOM 1168 O O . ASN A 1 148 ? 11.621 7.528 -18.145 1.00 92.00 148 ASN A O 1
ATOM 1172 N N . ALA A 1 149 ? 10.360 6.008 -17.105 1.00 92.88 149 ALA A N 1
ATOM 1173 C CA . ALA A 1 149 ? 11.452 5.300 -16.448 1.00 92.88 149 ALA A CA 1
ATOM 1174 C C . ALA A 1 149 ? 11.981 4.175 -17.354 1.00 92.88 149 ALA A C 1
ATOM 1176 O O . ALA A 1 149 ? 11.887 2.992 -17.015 1.00 92.88 149 ALA A O 1
ATOM 1177 N N . LEU A 1 150 ? 12.543 4.559 -18.508 1.00 93.06 150 LEU A N 1
ATOM 1178 C CA . LEU A 1 150 ? 13.037 3.639 -19.545 1.00 93.06 150 LEU A CA 1
ATOM 1179 C C . LEU A 1 150 ? 13.948 2.518 -19.004 1.00 93.06 150 LEU A C 1
ATOM 1181 O O . LEU A 1 150 ? 13.700 1.365 -19.348 1.00 93.06 150 LEU A O 1
ATOM 1185 N N . PRO A 1 151 ? 14.895 2.774 -18.072 1.00 94.38 151 PRO A N 1
ATOM 1186 C CA . PRO A 1 151 ? 15.744 1.705 -17.545 1.00 94.38 151 PRO A CA 1
ATOM 1187 C C . PRO A 1 151 ? 14.961 0.590 -16.839 1.00 94.38 151 PRO A C 1
ATOM 1189 O O . PRO A 1 151 ? 15.312 -0.579 -16.949 1.00 94.38 151 PRO A O 1
ATOM 1192 N N . VAL A 1 152 ? 13.889 0.930 -16.113 1.00 93.62 152 VAL A N 1
ATOM 1193 C CA . VAL A 1 152 ? 13.061 -0.075 -15.425 1.00 93.62 152 VAL A CA 1
ATOM 1194 C C . VAL A 1 152 ? 12.172 -0.811 -16.422 1.00 93.62 152 VAL A C 1
ATOM 1196 O O . VAL A 1 152 ? 11.974 -2.017 -16.286 1.00 93.62 152 VAL A O 1
ATOM 1199 N N . LEU A 1 153 ? 11.664 -0.110 -17.438 1.00 94.56 153 LEU A N 1
ATOM 1200 C CA . LEU A 1 153 ? 10.898 -0.724 -18.518 1.00 94.56 153 LEU A CA 1
ATOM 1201 C C . LEU A 1 153 ? 11.730 -1.782 -19.257 1.00 94.56 153 LEU A C 1
ATOM 1203 O O . LEU A 1 153 ? 11.231 -2.878 -19.505 1.00 94.56 153 LEU A O 1
ATOM 1207 N N . ASP A 1 154 ? 12.990 -1.479 -19.565 1.00 95.00 154 ASP A N 1
ATOM 1208 C CA . ASP A 1 154 ? 13.884 -2.413 -20.251 1.00 95.00 154 ASP A CA 1
ATOM 1209 C C . ASP A 1 154 ? 14.187 -3.644 -19.389 1.00 95.00 154 ASP A C 1
ATOM 1211 O O . ASP A 1 154 ? 14.110 -4.766 -19.889 1.00 95.00 154 ASP A O 1
ATOM 1215 N N . MET A 1 155 ? 14.406 -3.464 -18.080 1.00 94.44 155 MET A N 1
ATOM 1216 C CA . MET A 1 155 ? 14.527 -4.585 -17.135 1.00 94.44 155 MET A CA 1
ATOM 1217 C C . MET A 1 155 ? 13.275 -5.476 -17.136 1.00 94.44 155 MET A C 1
ATOM 1219 O O . MET A 1 155 ? 13.389 -6.702 -17.153 1.00 94.44 155 MET A O 1
ATOM 1223 N N . CYS A 1 156 ? 12.078 -4.878 -17.155 1.00 94.12 156 CYS A N 1
ATOM 1224 C CA . CYS A 1 156 ? 10.828 -5.637 -17.204 1.00 94.12 156 CYS A CA 1
ATOM 1225 C C . CYS A 1 156 ? 10.697 -6.424 -18.512 1.00 94.12 156 CYS A C 1
ATOM 1227 O O . CYS A 1 156 ? 10.331 -7.594 -18.479 1.00 94.12 156 CYS A O 1
ATOM 1229 N N . LYS A 1 157 ? 11.021 -5.811 -19.659 1.00 94.50 157 LYS A N 1
ATOM 1230 C CA . LYS A 1 157 ? 10.985 -6.480 -20.970 1.00 94.50 157 LYS A CA 1
ATOM 1231 C C . LYS A 1 157 ? 11.954 -7.655 -21.035 1.00 94.50 157 LYS A C 1
ATOM 1233 O O . LYS A 1 157 ? 11.568 -8.722 -21.495 1.00 94.50 157 LYS A O 1
ATOM 1238 N N . GLN A 1 158 ? 13.185 -7.467 -20.556 1.00 94.69 158 GLN A N 1
ATOM 1239 C CA . GLN A 1 158 ? 14.194 -8.527 -20.511 1.00 94.69 158 GLN A CA 1
ATOM 1240 C C . GLN A 1 158 ? 13.733 -9.710 -19.663 1.00 94.69 158 GLN A C 1
ATOM 1242 O O . GLN A 1 158 ? 13.889 -10.853 -20.077 1.00 94.69 158 GLN A O 1
ATOM 1247 N N . TRP A 1 159 ? 13.136 -9.441 -18.501 1.00 94.81 159 TRP A N 1
ATOM 1248 C CA . TRP A 1 159 ? 12.601 -10.492 -17.642 1.00 94.81 159 TRP A CA 1
ATOM 1249 C C . TRP A 1 159 ? 11.405 -11.199 -18.288 1.00 94.81 159 TRP A C 1
ATOM 1251 O O . TRP A 1 159 ? 11.372 -12.421 -18.328 1.00 94.81 159 TRP A O 1
ATOM 1261 N N . LEU A 1 160 ? 10.455 -10.458 -18.867 1.00 92.75 160 LEU A N 1
ATOM 1262 C CA . LEU A 1 160 ? 9.278 -11.041 -19.525 1.00 92.75 160 LEU A CA 1
ATOM 1263 C C . LEU A 1 160 ? 9.641 -11.901 -20.742 1.00 92.75 160 LEU A C 1
ATOM 1265 O O . LEU A 1 160 ? 8.980 -12.904 -20.982 1.00 92.75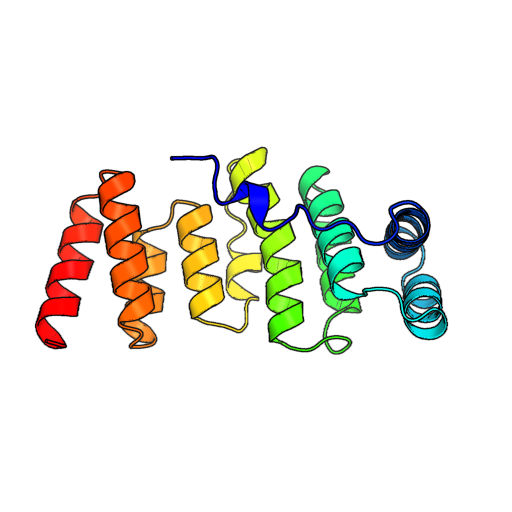 160 LEU A O 1
ATOM 1269 N N . ALA A 1 161 ? 10.699 -11.547 -21.474 1.00 92.31 161 ALA A N 1
ATOM 1270 C CA . ALA A 1 161 ? 11.204 -12.330 -22.602 1.00 92.31 161 ALA A CA 1
ATOM 1271 C C . ALA A 1 161 ? 11.795 -13.694 -22.198 1.00 92.31 161 ALA A C 1
ATOM 1273 O O . ALA A 1 161 ? 12.050 -14.515 -23.066 1.00 92.31 161 ALA A O 1
ATOM 1274 N N . GLN A 1 162 ? 12.038 -13.938 -20.906 1.00 89.12 162 GLN A N 1
ATOM 1275 C CA . GLN A 1 162 ? 12.464 -15.249 -20.399 1.00 89.12 162 GLN A CA 1
ATOM 1276 C C . GLN A 1 162 ? 11.280 -16.171 -20.062 1.00 89.12 162 GLN A C 1
ATOM 1278 O O . GLN A 1 162 ? 11.487 -17.363 -19.858 1.00 89.12 162 GLN A O 1
ATOM 1283 N N . TYR A 1 163 ? 10.062 -15.624 -19.968 1.00 77.12 163 TYR A N 1
ATOM 1284 C CA . TYR A 1 163 ? 8.836 -16.334 -19.571 1.00 77.12 163 TYR A CA 1
ATOM 1285 C C . TYR A 1 163 ? 7.810 -16.465 -20.713 1.00 77.12 163 TYR A C 1
ATOM 1287 O O . TYR A 1 163 ? 6.744 -17.047 -20.503 1.00 77.12 163 TYR A O 1
ATOM 1295 N N . MET A 1 164 ? 8.116 -15.916 -21.892 1.00 57.50 164 MET A N 1
ATOM 1296 C CA . MET A 1 164 ? 7.383 -16.094 -23.153 1.00 57.50 164 MET A CA 1
ATOM 1297 C C . MET A 1 164 ? 8.230 -16.912 -24.119 1.00 57.50 164 MET A C 1
ATOM 1299 O O . MET A 1 164 ? 7.633 -17.735 -24.844 1.00 57.50 164 MET A O 1
#

Organism: Daucus carota subsp. sativus (NCBI:txid79200)

InterPro domains:
  IPR057946 ZFYVE26-like, TPR repeats [PF25569] (42-161)

Foldseek 3Di:
DPPPVVVVLPDDDPPPLLVVLLVCCLPPVVVSVCSCVVVVNPPLNSLLVNLLVCLLVVVVVSNVVSLVSCVPVDDLVSSLSSLLSSLLNCCPPVLHHPVVSLVVRDDLLSSLVSCLSSVNLVVSCVSCLVVVPLPSLVVSLVSCVVVVVVVSVVVSVVSVVVVD

Sequence (164 aa):
MSRQLVKLYSWKPCRRRCVIAEALVEKNFDLAFQVIYEFTLPAVDIYAGVAASLAERKKGGQLTEFFRNIKGTIEDDEWDQVLGAAINVYANKHKERPDRLIDMLTSSHRKVLACVVCGRLKSAFQIASRSGSVADVQYVAHQALHANALPVLDMCKQWLAQYM

=== Feature glossary ===
The record interleaves many kinds of information about one protein. Here is each kind framed as the question it answers.

Q: What does the local fold look like, residue by residue?
A: A 3Di character summarizes, for each residue, the relative orientation of the Cα frame of its nearest spatial neighbor. Because it encodes fold topology rather than chemistry, 3Di alignments detect remote structural similarity that sequence alignment misses.

Q: Which residues are in helices, strands, or loops?
A: Secondary structure is the local, repeating backbone conformation. DSSP classifies it into eight states by reading the hydrogen-bond network: three helix types (H, G, I), two β types (E, B), two non-regular types (T, S), and unstructured coil (-).

Q: How big and how compact is the whole molecule?
A: Three whole-structure scalars: the radius of gyration (RMS distance of Cα from centroid, in Å), the count of Cα–Cα contacts (pairs closer than 8 Å and separated by more than four residues in sequence — i.e. tertiary, not local, contacts), and the bounding-box dimensions. Together they distinguish compact globular folds from extended fibres or disordered chains.

Q: How confident is the AlphaFold model at each residue?
A: For AlphaFold models, the B-factor field carries pLDDT — the model's own estimate of local accuracy on a 0–100 scale. Regions with pLDDT<50 should be treated as essentially unmodeled; they often correspond to intrinsically disordered segments.

Q: What family and function is it annotated with?
A: Functional annotations link the protein to curated databases. InterPro entries identify conserved domains and families by matching the sequence against member-database signatures (Pfam, PROSITE, CDD, …). Gene Ontology (GO) terms describe molecular function, biological process, and cellular component in a controlled vocabulary. CATH places the structure in a hierarchical fold classification (Class/Architecture/Topology/Homologous-superfamily). The organism is the source species.

Q: What known structures does this most resemble?
A: Nearest PDB neighbors are the top structural matches found by Foldseek when searching this structure against the entire Protein Data Bank. Each hit reports a TM-score (0 to 1; >0.5 almost always implies the same fold) and an E-value. These are *structural* homologs — they may share no detectable sequence similarity.

Q: Which residues are buried vs exposed?
A: Solvent-accessible surface area (SASA) is the area in Å² traced out by the centre of a 1.4 Å probe sphere (a water molecule) rolled over the protein's van der Waals surface (Shrake–Rupley / Lee–Richards construction). Buried residues have near-zero SASA; fully exposed residues can exceed 200 Å². The total SASA scales roughly with the number of surface residues.

Q: What are the backbone torsion angles?
A: φ (phi) and ψ (psi) are the two rotatable backbone dihedrals per residue: φ is the C(i-1)–N–Cα–C torsion, ψ is the N–Cα–C–N(i+1) torsion, both in degrees on (−180°, 180°]. α-helical residues cluster near (−60°, −45°); β-strand residues near (−120°, +130°). A Ramachandran plot is simply a scatter of (φ, ψ) for every residue.

Q: Are the domains correctly placed relative to each other?
A: Predicted aligned error is AlphaFold's pairwise confidence. Unlike pLDDT (per-residue), PAE is per-residue-pair and captures whether two parts of the structure are correctly placed relative to each other. Units are ångströms of expected positional error.

Q: What if only a Cα trace is available?
A: P-SEA three-state annotation labels each residue as helix, strand, or coil based purely on the geometry of the Cα trace. It serves as a fallback when the full backbone (and thus DSSP) is unavailable.

Q: What is the amino-acid chain?
A: This is the polypeptide sequence — one letter per residue, N-terminus first. Length ranges from a few dozen residues for small domains to over a thousand for large multi-domain proteins.

Q: What do the rendered images show?
A: The six renders are orthographic views along the three Cartesian axes in both directions. Representation (cartoon, sticks, or surface) and color scheme (sequence-rainbow or by-chain) vary across proteins so the training set covers all the common visualization conventions.

Q: What do the diagnostic plots show?
A: Plot images: a contact map (which residues are close in 3D, as an N×N binary image), a Ramachandran scatter (backbone torsion angles, revealing secondary-structure composition at a glance), and — for AlphaFold structures — a PAE heatmap (pairwise prediction confidence).

Q: How mobile is each atom in the crystal?
A: B-factor (Debye–Waller factor) reflects atomic displacement in the crystal lattice. It is an experimental observable (units Å²), not a prediction; low values mean the atom is pinned down, high values mean it moves or is heterogeneous across the crystal.

Q: Where is each backbone atom in 3D?
A: The mmCIF table is the protein's shape written out atom by atom. For each backbone N, Cα, C, and carbonyl O, it records an (x, y, z) coordinate triple in Å plus the residue type, chain letter, and residue number.